Protein AF-A0A1B7IQH2-F1 (afdb_monomer_lite)

pLDDT: mean 87.9, std 11.32, range [41.66, 98.0]

Sequence (111 aa):
MMAKKYLDERGQFTEPAGGSGTVTSDQITDATTVGKSVLTAADAAAARTAIGAVAIGTTGATAMAGNKIPTATERGGVLQQTAVTDAAAAPTQQDFNGLLAKLRTAGILAT

Organism: NCBI:txid1354251

Foldseek 3Di:
DDQDFDQDPVRDGDHPPPPPDDDQLVNVVPDDPLRNQLVPQPDPVSNCVSVVHFAADFDPRGDHDQQDQDDPPTDYDWDDFDDDDDDPDDDDPVSVVVVVVRCCVRSNDPD

Structure (mmCIF, N/CA/C/O backbone):
data_AF-A0A1B7IQH2-F1
#
_entry.id   AF-A0A1B7IQH2-F1
#
loop_
_atom_site.group_PDB
_atom_site.id
_atom_site.type_symbol
_atom_site.label_atom_id
_atom_site.label_alt_id
_atom_site.label_comp_id
_atom_site.label_asym_id
_atom_site.label_entity_id
_atom_site.label_seq_id
_atom_site.pdbx_PDB_ins_code
_atom_site.Cartn_x
_atom_site.Cartn_y
_atom_site.Cartn_z
_atom_site.occupancy
_atom_site.B_iso_or_equiv
_atom_site.auth_seq_id
_atom_site.auth_comp_id
_atom_site.auth_asym_id
_atom_site.auth_atom_id
_atom_site.pdbx_PDB_model_num
ATOM 1 N N . MET A 1 1 ? 39.990 -23.488 -26.339 1.00 41.66 1 MET A N 1
ATOM 2 C CA . MET A 1 1 ? 39.720 -23.272 -27.777 1.00 41.66 1 MET A CA 1
ATOM 3 C C . MET A 1 1 ? 40.294 -21.913 -28.160 1.00 41.66 1 MET A C 1
ATOM 5 O O . MET A 1 1 ? 39.851 -20.921 -27.604 1.00 41.66 1 MET A O 1
ATOM 9 N N . MET A 1 2 ? 41.332 -21.874 -29.001 1.00 47.25 2 MET A N 1
ATOM 10 C CA . MET A 1 2 ? 41.981 -20.637 -29.470 1.00 47.25 2 MET A CA 1
ATOM 11 C C . MET A 1 2 ? 41.114 -19.981 -30.554 1.00 47.25 2 MET A C 1
ATOM 13 O O . MET A 1 2 ? 40.768 -20.645 -31.531 1.00 47.25 2 MET A O 1
ATOM 17 N N . ALA A 1 3 ? 40.769 -18.702 -30.399 1.00 55.84 3 ALA A N 1
ATOM 18 C CA . ALA A 1 3 ? 40.122 -17.925 -31.454 1.00 55.84 3 ALA A CA 1
ATOM 19 C C . ALA A 1 3 ? 41.064 -17.837 -32.671 1.00 55.84 3 ALA A C 1
ATOM 21 O O . ALA A 1 3 ? 42.213 -17.413 -32.541 1.00 55.84 3 ALA A O 1
ATOM 22 N N . LYS A 1 4 ? 40.610 -18.287 -33.850 1.00 61.84 4 LYS A N 1
ATOM 23 C CA . LYS A 1 4 ? 41.364 -18.138 -35.103 1.00 61.84 4 LYS A CA 1
ATOM 24 C C . LYS A 1 4 ? 41.357 -16.660 -35.498 1.00 61.84 4 LYS A C 1
ATOM 26 O O . LYS A 1 4 ? 40.334 -16.160 -35.953 1.00 61.84 4 LYS A O 1
ATOM 31 N N . LYS A 1 5 ? 42.495 -15.983 -35.335 1.00 66.62 5 LYS A N 1
ATOM 32 C CA . LYS A 1 5 ? 42.752 -14.678 -35.954 1.00 66.62 5 LYS A CA 1
ATOM 33 C C . LYS A 1 5 ? 42.900 -14.880 -37.465 1.00 66.62 5 LYS A C 1
ATOM 35 O O . LYS A 1 5 ? 43.695 -15.725 -37.879 1.00 66.62 5 LYS A O 1
ATOM 40 N N . TYR A 1 6 ? 42.156 -14.142 -38.282 1.00 74.69 6 TYR A N 1
ATOM 41 C CA . TYR A 1 6 ? 42.308 -14.180 -39.741 1.00 74.69 6 TYR A CA 1
ATOM 42 C C . TYR A 1 6 ? 43.355 -13.135 -40.153 1.00 74.69 6 TYR A C 1
ATOM 44 O O . TYR A 1 6 ? 43.335 -12.030 -39.620 1.00 74.69 6 TYR A O 1
ATOM 52 N N . LEU A 1 7 ? 44.288 -13.457 -41.055 1.00 76.62 7 LEU A N 1
ATOM 53 C CA . LEU A 1 7 ? 45.146 -12.432 -41.669 1.00 76.62 7 LEU A CA 1
ATOM 54 C C . LEU A 1 7 ? 44.321 -11.659 -42.709 1.00 76.62 7 LEU A C 1
ATOM 56 O O . LEU A 1 7 ? 43.663 -12.288 -43.536 1.00 76.62 7 LEU A O 1
ATOM 60 N N . ASP A 1 8 ? 44.362 -10.326 -42.675 1.00 78.38 8 ASP A N 1
ATOM 61 C CA . ASP A 1 8 ? 43.824 -9.482 -43.746 1.00 78.38 8 ASP A CA 1
ATOM 62 C C . ASP A 1 8 ? 44.768 -9.446 -44.963 1.00 78.38 8 ASP A C 1
ATOM 64 O O . ASP A 1 8 ? 45.883 -9.976 -44.948 1.00 78.38 8 ASP A O 1
ATOM 68 N N . GLU A 1 9 ? 44.328 -8.794 -46.037 1.00 80.00 9 GLU A N 1
ATOM 69 C CA . GLU A 1 9 ? 45.085 -8.631 -47.288 1.00 80.00 9 GLU A CA 1
ATOM 70 C C . GLU A 1 9 ? 46.390 -7.824 -47.144 1.00 80.00 9 GLU A C 1
ATOM 72 O O . GLU A 1 9 ? 47.207 -7.785 -48.063 1.00 80.00 9 GLU A O 1
ATOM 77 N N . ARG A 1 10 ? 46.622 -7.213 -45.977 1.00 82.81 10 ARG A N 1
ATOM 78 C CA . ARG A 1 10 ? 47.848 -6.486 -45.619 1.00 82.81 10 ARG A CA 1
ATOM 79 C C . ARG A 1 10 ? 48.704 -7.266 -44.616 1.00 82.81 10 ARG A C 1
ATOM 81 O O . ARG A 1 10 ? 49.669 -6.721 -44.082 1.00 82.81 10 ARG A O 1
ATOM 88 N N . GLY A 1 11 ? 48.372 -8.534 -44.359 1.00 77.69 11 GLY A N 1
ATOM 89 C CA . GLY A 1 11 ? 49.105 -9.414 -43.452 1.00 77.69 11 GLY A CA 1
ATOM 90 C C . GLY A 1 11 ? 48.907 -9.093 -41.969 1.00 77.69 11 GLY A C 1
ATOM 91 O O . GLY A 1 11 ? 49.688 -9.561 -41.140 1.00 77.69 11 GLY A O 1
ATOM 92 N N . GLN A 1 12 ? 47.889 -8.304 -41.611 1.00 77.69 12 GLN A N 1
ATOM 93 C CA . GLN A 1 12 ? 47.564 -7.997 -40.222 1.00 77.69 12 GLN A CA 1
ATOM 94 C C . GLN A 1 12 ? 46.537 -8.989 -39.672 1.00 77.69 12 GLN A C 1
ATOM 96 O O . GLN A 1 12 ? 45.536 -9.303 -40.311 1.00 77.69 12 GLN A O 1
ATOM 101 N N . PHE A 1 13 ? 46.765 -9.481 -38.454 1.00 75.75 13 PHE A N 1
ATOM 102 C CA . PHE A 1 13 ? 45.792 -10.316 -37.755 1.00 75.75 13 PHE A CA 1
ATOM 103 C C . PHE A 1 13 ? 44.561 -9.486 -37.375 1.00 75.75 13 PHE A C 1
ATOM 105 O O . PHE A 1 13 ? 44.630 -8.629 -36.496 1.00 75.75 13 PHE A O 1
ATOM 112 N N . THR A 1 14 ? 43.433 -9.777 -38.010 1.00 67.69 14 THR A N 1
ATOM 113 C CA . THR A 1 14 ? 42.129 -9.206 -37.687 1.00 67.69 14 THR A CA 1
ATOM 114 C C . THR A 1 14 ? 41.405 -10.162 -36.744 1.00 67.69 14 THR A C 1
ATOM 116 O O . THR A 1 14 ? 41.159 -11.328 -37.070 1.00 67.69 14 THR A O 1
ATOM 119 N N . GLU A 1 15 ? 41.091 -9.683 -35.542 1.00 69.25 15 GLU A N 1
ATOM 120 C CA . GLU A 1 15 ? 40.132 -10.363 -34.672 1.00 69.25 15 GLU A CA 1
ATOM 121 C C . GLU A 1 15 ? 38.745 -10.271 -35.327 1.00 69.25 15 GLU A C 1
ATOM 123 O O . GLU A 1 15 ? 38.432 -9.220 -35.899 1.00 69.25 15 GLU A O 1
ATOM 128 N N . PRO A 1 16 ? 37.887 -11.311 -35.258 1.00 63.97 16 PRO A N 1
ATOM 129 C CA . PRO A 1 16 ? 36.481 -11.131 -35.610 1.00 63.97 16 PRO A CA 1
ATOM 130 C C . PRO A 1 16 ? 35.988 -9.946 -34.792 1.00 63.97 16 PRO A C 1
ATOM 132 O O . PRO A 1 16 ? 36.205 -9.954 -33.584 1.00 63.97 16 PRO A O 1
ATOM 135 N N . ALA A 1 17 ? 35.438 -8.919 -35.450 1.00 62.72 17 ALA A N 1
ATOM 136 C CA . ALA A 1 17 ? 35.088 -7.649 -34.827 1.00 62.72 17 ALA A CA 1
ATOM 137 C C . ALA A 1 17 ? 34.365 -7.903 -33.496 1.00 62.72 17 ALA A C 1
ATOM 139 O O . ALA A 1 17 ? 33.173 -8.210 -33.472 1.00 62.72 17 ALA A O 1
ATOM 140 N N . GLY A 1 18 ? 3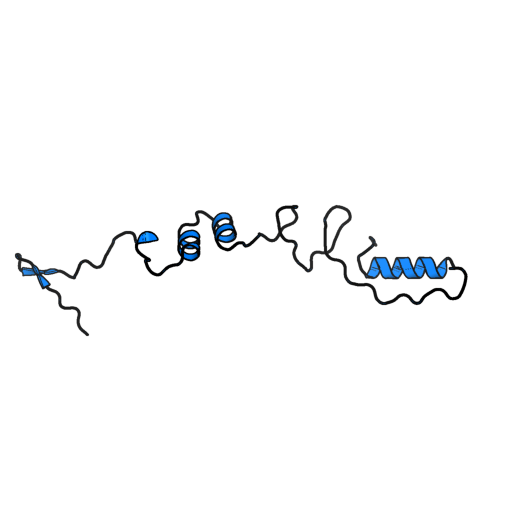5.109 -7.855 -32.389 1.00 61.44 18 GLY A N 1
ATOM 141 C CA . GLY A 1 18 ? 34.559 -8.005 -31.056 1.00 61.44 18 GLY A CA 1
ATOM 142 C C . GLY A 1 18 ? 33.728 -6.762 -30.872 1.00 61.44 18 GLY A C 1
ATOM 143 O O . GLY A 1 18 ? 34.302 -5.681 -30.779 1.00 61.44 18 GLY A O 1
ATOM 144 N N . GLY A 1 19 ? 32.409 -6.912 -30.995 1.00 62.84 19 GLY A N 1
ATOM 145 C CA . GLY A 1 19 ? 31.477 -5.814 -31.193 1.00 62.84 19 GLY A CA 1
ATOM 146 C C . GLY A 1 19 ? 31.635 -4.747 -30.122 1.00 62.84 19 GLY A C 1
ATOM 147 O O . GLY A 1 19 ? 30.972 -4.790 -29.095 1.00 62.84 19 GLY A O 1
ATOM 148 N N . SER A 1 20 ? 32.464 -3.745 -30.403 1.00 63.53 20 SER A N 1
ATOM 149 C CA . SER A 1 20 ? 32.526 -2.471 -29.693 1.00 63.53 20 SER A CA 1
ATOM 150 C C . SER A 1 20 ? 31.341 -1.594 -30.125 1.00 63.53 20 SER A C 1
ATOM 152 O O . SER A 1 20 ? 31.494 -0.411 -30.418 1.00 63.53 20 SER A O 1
ATOM 154 N N . GLY A 1 21 ? 30.168 -2.209 -30.271 1.00 78.81 21 GLY A N 1
ATOM 155 C CA . GLY A 1 21 ? 28.919 -1.573 -30.656 1.00 78.81 21 GLY A CA 1
ATOM 156 C C . GLY A 1 21 ? 28.018 -1.441 -29.437 1.00 78.81 21 GLY A C 1
ATOM 157 O O . GLY A 1 21 ? 28.094 -2.243 -28.508 1.00 78.81 21 GLY A O 1
ATOM 158 N N . THR A 1 22 ? 27.153 -0.429 -29.435 1.00 86.44 22 THR A N 1
ATOM 159 C CA . THR A 1 22 ? 26.089 -0.347 -28.428 1.00 86.44 22 THR A CA 1
ATOM 160 C C . THR A 1 22 ? 25.195 -1.574 -28.569 1.00 86.44 22 THR A C 1
ATOM 162 O O . THR A 1 22 ? 24.639 -1.803 -29.643 1.00 86.44 22 THR A O 1
ATOM 165 N N . VAL A 1 23 ? 25.062 -2.357 -27.498 1.00 87.69 23 VAL A N 1
ATOM 166 C CA . VAL A 1 23 ? 24.080 -3.440 -27.439 1.00 87.69 23 VAL A CA 1
ATOM 167 C C . VAL A 1 23 ? 22.725 -2.827 -27.101 1.00 87.69 23 VAL A C 1
ATOM 169 O O . VAL A 1 23 ? 22.549 -2.237 -26.037 1.00 87.69 23 VAL A O 1
ATOM 172 N N . THR A 1 24 ? 21.774 -2.941 -28.021 1.00 92.00 24 THR A N 1
ATOM 173 C CA . THR A 1 24 ? 20.388 -2.491 -27.839 1.00 92.00 24 THR A CA 1
ATOM 174 C C . THR A 1 24 ? 19.530 -3.616 -27.262 1.00 92.00 24 THR A C 1
ATOM 176 O O . THR A 1 24 ? 19.832 -4.798 -27.433 1.00 92.00 24 THR A O 1
ATOM 179 N N . SER A 1 25 ? 18.421 -3.271 -26.605 1.00 93.25 25 SER A N 1
ATOM 180 C CA . SER A 1 25 ? 17.456 -4.258 -26.097 1.00 93.25 25 SER A CA 1
ATOM 181 C C . SER A 1 25 ? 16.850 -5.132 -27.206 1.00 93.25 25 SER A C 1
ATOM 183 O O . SER A 1 25 ? 16.459 -6.270 -26.947 1.00 93.25 25 SER A O 1
ATOM 185 N N . ASP A 1 26 ? 16.818 -4.652 -28.452 1.00 92.06 26 ASP A N 1
ATOM 186 C CA . ASP A 1 26 ? 16.357 -5.417 -29.615 1.00 92.06 26 ASP A CA 1
ATOM 187 C C . ASP A 1 26 ? 17.264 -6.607 -29.936 1.00 92.06 26 ASP A C 1
ATOM 189 O O . ASP A 1 26 ? 16.769 -7.662 -30.335 1.00 92.06 26 ASP A O 1
ATOM 193 N N . GLN A 1 27 ? 18.571 -6.475 -29.685 1.00 94.56 27 GLN A N 1
ATOM 194 C CA . GLN A 1 27 ? 19.555 -7.539 -29.908 1.00 94.56 27 GLN A CA 1
ATOM 195 C C . GLN A 1 27 ? 19.471 -8.659 -28.862 1.00 94.56 27 GLN A C 1
ATOM 197 O O . GLN A 1 27 ? 19.978 -9.756 -29.096 1.00 94.56 27 GLN A O 1
ATOM 202 N N . ILE A 1 28 ? 18.786 -8.425 -27.741 1.00 93.44 28 ILE A N 1
ATOM 203 C CA . ILE A 1 28 ? 18.502 -9.446 -26.727 1.00 93.44 28 ILE A CA 1
ATOM 204 C C . ILE A 1 28 ? 17.216 -10.168 -27.134 1.00 93.44 28 ILE A C 1
ATOM 206 O O . ILE A 1 28 ? 16.118 -9.885 -26.656 1.00 93.44 28 ILE A O 1
ATOM 210 N N . THR A 1 29 ? 17.342 -11.029 -28.140 1.00 95.06 29 THR A N 1
ATOM 211 C CA . THR A 1 29 ? 16.197 -11.626 -28.849 1.00 95.06 29 THR A CA 1
ATOM 212 C C . THR A 1 29 ? 15.401 -12.635 -28.019 1.00 95.06 29 THR A C 1
ATOM 214 O O . THR A 1 29 ? 14.218 -12.824 -28.286 1.00 95.06 29 THR A O 1
ATOM 217 N N . ASP A 1 30 ? 16.009 -13.228 -26.994 1.00 96.06 30 ASP A N 1
ATOM 218 C CA . ASP A 1 30 ? 15.392 -14.171 -26.057 1.00 96.06 30 ASP A CA 1
ATOM 219 C C . ASP A 1 30 ? 14.762 -13.493 -24.825 1.00 96.06 30 ASP A C 1
ATOM 221 O O . ASP A 1 30 ? 14.061 -14.145 -24.047 1.00 96.06 30 ASP A O 1
ATOM 225 N N . ALA A 1 31 ? 14.955 -12.180 -24.647 1.00 96.00 31 ALA A N 1
ATOM 226 C CA . ALA A 1 31 ? 14.315 -11.436 -23.571 1.00 96.00 31 ALA A CA 1
ATOM 227 C C . ALA A 1 31 ? 12.813 -11.251 -23.822 1.00 96.00 31 ALA A C 1
ATOM 229 O O . ALA A 1 31 ? 12.363 -10.910 -24.919 1.00 96.00 31 ALA A O 1
ATOM 230 N N . THR A 1 32 ? 12.032 -11.393 -22.752 1.00 97.00 32 THR A N 1
ATOM 231 C CA . THR A 1 32 ? 10.597 -11.097 -22.764 1.00 97.00 32 THR A CA 1
ATOM 232 C C . THR A 1 32 ? 10.339 -9.607 -22.986 1.00 97.00 32 THR A C 1
ATOM 234 O O . THR A 1 32 ? 11.203 -8.764 -22.734 1.00 97.00 32 THR A O 1
ATOM 237 N N . THR A 1 33 ? 9.109 -9.258 -23.369 1.00 96.00 33 THR A N 1
ATOM 238 C CA . THR A 1 33 ? 8.674 -7.856 -23.453 1.00 96.00 33 THR A CA 1
ATOM 239 C C . THR A 1 33 ? 8.920 -7.110 -22.140 1.00 96.00 33 THR A C 1
ATOM 241 O O . THR A 1 33 ? 9.500 -6.031 -22.164 1.00 96.00 33 THR A O 1
ATOM 244 N N . VAL A 1 34 ? 8.574 -7.712 -20.994 1.00 96.81 34 VAL A N 1
ATOM 245 C CA . VAL A 1 34 ? 8.816 -7.121 -19.665 1.00 96.81 34 VAL A CA 1
ATOM 246 C C . VAL A 1 34 ? 10.311 -6.925 -19.409 1.00 96.81 34 VAL A C 1
ATOM 248 O O . VAL A 1 34 ? 10.717 -5.855 -18.965 1.00 96.81 34 VAL A O 1
ATOM 251 N N . GLY A 1 35 ? 11.146 -7.920 -19.730 1.00 97.00 35 GLY A N 1
ATOM 252 C CA . GLY A 1 35 ? 12.599 -7.821 -19.571 1.00 97.00 35 GLY A CA 1
ATOM 253 C C . GLY A 1 35 ? 13.202 -6.684 -20.398 1.00 97.00 35 GLY A C 1
ATOM 254 O O . GLY A 1 35 ? 13.999 -5.901 -19.882 1.00 97.00 35 GLY A O 1
ATOM 255 N N . LYS A 1 36 ? 12.759 -6.530 -21.652 1.00 97.00 36 LYS A N 1
ATOM 256 C CA . LYS A 1 36 ? 13.164 -5.409 -22.511 1.00 97.00 36 LYS A CA 1
ATOM 257 C C . LYS A 1 36 ? 12.695 -4.066 -21.948 1.00 97.00 36 LYS A C 1
ATOM 259 O O . LYS A 1 36 ? 13.497 -3.141 -21.891 1.00 97.00 36 LYS A O 1
ATOM 264 N N . SER A 1 37 ? 11.451 -3.974 -21.470 1.00 97.00 37 SE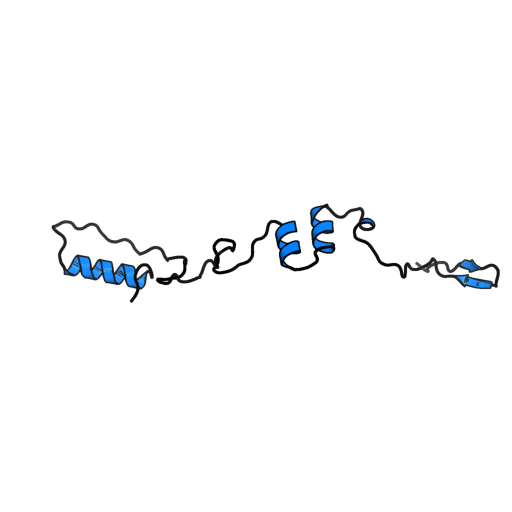R A N 1
ATOM 265 C CA . SER A 1 37 ? 10.916 -2.755 -20.848 1.00 97.00 37 SER A CA 1
ATOM 266 C C . SER A 1 37 ? 11.687 -2.330 -19.597 1.00 97.00 37 SER A C 1
ATOM 268 O O . SER A 1 37 ? 11.887 -1.137 -19.392 1.00 97.00 37 SER A O 1
ATOM 270 N N . VAL A 1 38 ? 12.141 -3.282 -18.774 1.00 97.00 38 VAL A N 1
ATOM 271 C CA . VAL A 1 38 ? 12.980 -2.990 -17.600 1.00 97.00 38 VAL A CA 1
ATOM 272 C C . VAL A 1 38 ? 14.371 -2.516 -18.022 1.00 97.00 38 VAL A C 1
ATOM 274 O O . VAL A 1 38 ? 14.875 -1.552 -17.453 1.00 97.00 38 VAL A O 1
ATOM 277 N N . LEU A 1 39 ? 14.978 -3.145 -19.033 1.00 95.56 39 LEU A N 1
ATOM 278 C CA . LEU A 1 39 ? 16.305 -2.764 -19.524 1.00 95.56 39 LEU A CA 1
ATOM 279 C C . LEU A 1 39 ? 16.336 -1.345 -20.111 1.00 95.56 39 LEU A C 1
ATOM 281 O O . LEU A 1 39 ? 17.335 -0.646 -19.971 1.00 95.56 39 LEU A O 1
ATOM 285 N N . THR A 1 40 ? 15.251 -0.918 -20.759 1.00 95.88 40 THR A N 1
ATOM 286 C CA . THR A 1 40 ? 15.135 0.419 -21.363 1.00 95.88 40 THR A CA 1
ATOM 287 C C . THR A 1 40 ? 14.456 1.445 -20.457 1.00 95.88 40 THR A C 1
ATOM 289 O O . THR A 1 40 ? 14.131 2.540 -20.916 1.00 95.88 40 THR A O 1
ATOM 292 N N . ALA A 1 41 ? 14.165 1.110 -19.199 1.00 98.00 41 ALA A N 1
ATOM 293 C CA . ALA A 1 41 ? 13.495 2.029 -18.290 1.00 98.00 41 ALA A CA 1
ATOM 294 C C . ALA A 1 41 ? 14.376 3.259 -18.013 1.00 98.00 41 ALA A C 1
ATOM 296 O O . ALA A 1 41 ? 15.536 3.131 -17.631 1.00 98.00 41 ALA A O 1
ATOM 297 N N . ALA A 1 42 ? 13.811 4.459 -18.171 1.00 97.81 42 ALA A N 1
ATOM 298 C CA . ALA A 1 42 ? 14.532 5.711 -17.926 1.00 97.81 42 ALA A CA 1
ATOM 299 C C . ALA A 1 42 ? 14.836 5.946 -16.435 1.00 97.81 42 ALA A C 1
ATOM 301 O O . ALA A 1 42 ? 15.793 6.636 -16.092 1.00 97.81 42 ALA A O 1
ATOM 302 N N . ASP A 1 43 ? 14.014 5.380 -15.549 1.00 96.75 43 ASP A N 1
ATOM 303 C CA . ASP A 1 43 ? 14.130 5.532 -14.106 1.00 96.75 43 ASP A CA 1
ATOM 304 C C . ASP A 1 43 ? 13.477 4.361 -13.347 1.00 96.75 43 ASP A C 1
ATOM 306 O O . ASP A 1 43 ? 12.880 3.437 -13.912 1.00 96.75 43 ASP A O 1
ATOM 310 N N . ALA A 1 44 ? 13.570 4.419 -12.018 1.00 94.88 44 ALA A N 1
ATOM 311 C CA . ALA A 1 44 ? 13.005 3.408 -11.135 1.00 94.88 44 ALA A CA 1
ATOM 312 C C . ALA A 1 44 ? 11.464 3.340 -11.175 1.00 94.88 44 ALA A C 1
ATOM 314 O O . ALA A 1 44 ? 10.900 2.286 -10.883 1.00 94.88 44 ALA A O 1
ATOM 315 N N . ALA A 1 45 ? 10.760 4.434 -11.484 1.00 93.19 45 ALA A N 1
ATOM 316 C CA . ALA A 1 45 ? 9.300 4.437 -11.577 1.00 93.19 45 ALA A CA 1
ATOM 317 C C . ALA A 1 45 ? 8.818 3.733 -12.854 1.00 93.19 45 ALA A C 1
ATOM 319 O O . ALA A 1 45 ? 7.892 2.918 -12.788 1.00 93.19 45 ALA A O 1
ATOM 320 N N . ALA A 1 46 ? 9.492 3.970 -13.980 1.00 95.75 46 ALA A N 1
ATOM 321 C CA . ALA A 1 46 ? 9.275 3.248 -15.227 1.00 95.75 46 ALA A CA 1
ATOM 322 C C . ALA A 1 46 ? 9.562 1.747 -15.057 1.00 95.75 46 ALA A C 1
ATOM 324 O O . ALA A 1 46 ? 8.739 0.916 -15.440 1.00 95.75 46 ALA A O 1
ATOM 325 N N . ALA A 1 47 ? 10.665 1.392 -14.387 1.00 97.56 47 ALA A N 1
ATOM 326 C CA . ALA A 1 47 ? 11.001 -0.005 -14.110 1.00 97.56 47 ALA A CA 1
ATOM 327 C C . ALA A 1 47 ? 9.944 -0.703 -13.234 1.00 97.56 47 ALA A C 1
ATOM 329 O O . ALA A 1 47 ? 9.529 -1.818 -13.543 1.00 97.56 47 ALA A O 1
ATOM 330 N N . ARG A 1 48 ? 9.450 -0.043 -12.173 1.00 96.12 48 ARG A N 1
ATOM 331 C CA . ARG A 1 48 ? 8.359 -0.582 -11.337 1.00 96.12 48 ARG A CA 1
ATOM 332 C C . ARG A 1 48 ? 7.077 -0.789 -12.137 1.00 96.12 48 ARG A C 1
ATOM 334 O O . ARG A 1 48 ? 6.463 -1.844 -12.019 1.00 96.12 48 ARG A O 1
ATOM 341 N N . THR A 1 49 ? 6.715 0.176 -12.981 1.00 94.69 49 THR A N 1
ATOM 342 C CA . THR A 1 49 ? 5.535 0.078 -13.852 1.00 94.69 49 THR A CA 1
ATOM 343 C C . THR A 1 49 ? 5.644 -1.121 -14.794 1.00 94.69 49 THR A C 1
ATOM 345 O O . THR A 1 49 ? 4.683 -1.874 -14.928 1.00 94.69 49 THR A O 1
ATOM 348 N N . ALA A 1 50 ? 6.825 -1.356 -15.378 1.00 97.06 50 ALA A N 1
ATOM 349 C CA . ALA A 1 50 ? 7.064 -2.480 -16.282 1.00 97.06 50 ALA A CA 1
ATOM 350 C C . ALA A 1 50 ? 6.814 -3.854 -15.631 1.00 97.06 50 ALA A C 1
ATOM 352 O O . ALA A 1 50 ? 6.358 -4.772 -16.309 1.00 97.06 50 ALA A O 1
ATOM 353 N N . ILE A 1 51 ? 7.070 -3.994 -14.325 1.00 96.38 51 ILE A N 1
ATOM 354 C CA . ILE A 1 51 ? 6.840 -5.240 -13.569 1.00 96.38 51 ILE A CA 1
ATOM 355 C C . ILE A 1 51 ? 5.534 -5.237 -12.756 1.00 96.38 51 ILE A C 1
ATOM 357 O O . ILE A 1 51 ? 5.303 -6.155 -11.973 1.00 96.38 51 ILE A O 1
ATOM 361 N N . GLY A 1 52 ? 4.694 -4.205 -12.890 1.00 93.62 52 GLY A N 1
ATOM 362 C CA . GLY A 1 52 ? 3.454 -4.066 -12.116 1.00 93.62 52 GLY A CA 1
ATOM 363 C C . GLY A 1 52 ? 3.658 -3.785 -10.619 1.00 93.62 52 GLY A C 1
ATOM 364 O O . GLY A 1 52 ? 2.756 -4.022 -9.819 1.00 93.62 52 GLY A O 1
ATOM 365 N N . ALA A 1 53 ? 4.831 -3.293 -10.220 1.00 94.00 53 ALA A N 1
ATOM 366 C CA . ALA A 1 53 ? 5.127 -2.921 -8.842 1.00 94.00 53 ALA A CA 1
ATOM 367 C C . ALA A 1 53 ? 4.685 -1.482 -8.531 1.00 94.00 53 ALA A C 1
ATOM 369 O O . ALA A 1 53 ? 4.720 -0.591 -9.379 1.00 94.00 53 ALA A O 1
ATOM 370 N N . VAL A 1 54 ? 4.349 -1.230 -7.266 1.00 91.00 54 VAL A N 1
ATOM 371 C CA . VAL A 1 54 ? 4.019 0.103 -6.741 1.00 91.00 54 VAL A CA 1
ATOM 372 C C . VAL A 1 54 ? 5.081 0.516 -5.720 1.00 91.00 54 VAL A C 1
ATOM 374 O O . VAL A 1 54 ? 5.691 -0.329 -5.067 1.00 91.00 54 VAL A O 1
ATOM 377 N N . ALA A 1 55 ? 5.342 1.817 -5.589 1.00 91.44 55 ALA A N 1
ATOM 378 C CA . ALA A 1 55 ? 6.238 2.325 -4.551 1.00 91.44 55 ALA A CA 1
ATOM 379 C C . ALA A 1 55 ? 5.595 2.232 -3.156 1.00 91.44 55 ALA A C 1
ATOM 381 O O . ALA A 1 55 ? 4.376 2.350 -3.025 1.00 91.44 55 ALA A O 1
ATOM 382 N N . ILE A 1 56 ? 6.421 2.081 -2.119 1.00 91.69 56 ILE A N 1
ATOM 383 C CA . ILE A 1 56 ? 5.987 2.229 -0.726 1.00 91.69 56 ILE A CA 1
ATOM 384 C C . ILE A 1 56 ? 6.009 3.719 -0.363 1.00 91.69 56 ILE A C 1
ATOM 386 O O . ILE A 1 56 ? 7.016 4.387 -0.595 1.00 91.69 56 ILE A O 1
ATOM 390 N N . GLY A 1 57 ? 4.916 4.245 0.192 1.00 86.44 57 GLY A N 1
ATOM 391 C CA . GLY A 1 57 ? 4.776 5.667 0.508 1.00 86.44 57 GLY A CA 1
ATOM 392 C C . GLY A 1 57 ? 3.533 6.001 1.336 1.00 86.44 57 GLY A C 1
ATOM 393 O O . GLY A 1 57 ? 2.878 5.123 1.899 1.00 86.44 57 GLY A O 1
ATOM 394 N N . THR A 1 58 ? 3.234 7.297 1.445 1.00 77.19 58 THR A N 1
ATOM 395 C CA . THR A 1 58 ? 2.135 7.835 2.269 1.00 77.19 58 THR A CA 1
ATOM 396 C C . THR A 1 58 ? 0.986 8.436 1.456 1.00 77.19 58 THR A C 1
ATOM 398 O O . THR A 1 58 ? -0.005 8.876 2.036 1.00 77.19 58 THR A O 1
ATOM 401 N N . THR A 1 59 ? 1.075 8.445 0.123 1.00 81.56 59 THR A N 1
ATOM 402 C CA . THR A 1 59 ? 0.021 8.990 -0.746 1.00 81.56 59 THR A CA 1
ATOM 403 C C . THR A 1 59 ? -0.956 7.898 -1.182 1.00 81.56 59 THR A C 1
ATOM 405 O O . THR A 1 59 ? -0.648 6.706 -1.132 1.00 81.56 59 THR A O 1
ATOM 408 N N . GLY A 1 60 ? -2.138 8.295 -1.665 1.00 79.31 60 GLY A N 1
ATOM 409 C CA . GLY A 1 60 ? -3.161 7.356 -2.146 1.00 79.31 60 GLY A CA 1
ATOM 410 C C . GLY A 1 60 ? -2.755 6.515 -3.367 1.00 79.31 60 GLY A C 1
ATOM 411 O O . GLY A 1 60 ? -3.434 5.541 -3.668 1.00 79.31 60 GLY A O 1
ATOM 412 N N . ALA A 1 61 ? -1.659 6.866 -4.049 1.00 83.00 61 ALA A N 1
ATOM 413 C CA . ALA A 1 61 ? -1.132 6.140 -5.209 1.00 83.00 61 ALA A CA 1
ATOM 414 C C . ALA A 1 61 ? 0.012 5.170 -4.854 1.00 83.00 61 ALA A C 1
ATOM 416 O O . ALA A 1 61 ? 0.539 4.488 -5.731 1.00 83.00 61 ALA A O 1
ATOM 417 N N . THR A 1 62 ? 0.421 5.119 -3.584 1.00 89.00 62 THR A N 1
ATOM 418 C CA . THR A 1 62 ? 1.505 4.255 -3.103 1.00 89.00 62 THR A CA 1
ATOM 419 C C . THR A 1 62 ? 0.979 3.166 -2.181 1.00 89.00 62 THR A C 1
ATOM 421 O O . THR A 1 62 ? 0.019 3.373 -1.441 1.00 89.00 62 THR A O 1
ATOM 424 N N . ALA A 1 63 ? 1.633 2.006 -2.198 1.00 90.31 63 ALA A N 1
ATOM 425 C CA . ALA A 1 63 ? 1.403 0.988 -1.187 1.00 90.31 63 ALA A CA 1
ATOM 426 C C . ALA A 1 63 ? 1.916 1.486 0.174 1.00 90.31 63 ALA A C 1
ATOM 428 O O . ALA A 1 63 ? 2.863 2.267 0.256 1.00 90.31 63 ALA A O 1
ATOM 429 N N . MET A 1 64 ? 1.295 1.030 1.255 1.00 89.69 64 MET A N 1
ATOM 430 C CA . MET A 1 64 ? 1.699 1.393 2.609 1.00 89.69 64 MET A CA 1
ATOM 431 C C . MET A 1 64 ? 2.634 0.336 3.188 1.00 89.69 64 MET A C 1
ATOM 433 O O . MET A 1 64 ? 2.425 -0.858 2.972 1.00 89.69 64 MET A O 1
ATOM 437 N N . ALA A 1 65 ? 3.641 0.758 3.957 1.00 90.12 65 ALA A N 1
ATOM 438 C CA . ALA A 1 65 ? 4.438 -0.185 4.733 1.00 90.12 65 ALA A CA 1
ATOM 439 C C . ALA A 1 65 ? 3.527 -0.918 5.731 1.00 90.12 65 ALA A C 1
ATOM 441 O O . ALA A 1 65 ? 2.779 -0.277 6.470 1.00 90.12 65 ALA A O 1
ATOM 442 N N . GLY A 1 66 ? 3.593 -2.253 5.766 1.00 88.12 66 GLY A N 1
ATOM 443 C CA . GLY A 1 66 ? 2.688 -3.070 6.587 1.00 88.12 66 GLY A CA 1
ATOM 444 C C . GLY A 1 66 ? 2.782 -2.798 8.094 1.00 88.12 66 GLY A C 1
ATOM 445 O O . GLY A 1 66 ? 1.837 -3.061 8.824 1.00 88.12 66 GLY A O 1
ATOM 446 N N . ASN A 1 67 ? 3.897 -2.229 8.552 1.00 89.00 67 ASN A N 1
ATOM 447 C CA . ASN A 1 67 ? 4.145 -1.834 9.937 1.00 89.00 67 ASN A CA 1
ATOM 448 C C . ASN A 1 67 ? 3.990 -0.320 10.189 1.00 89.00 67 ASN A C 1
ATOM 450 O O . ASN A 1 67 ? 4.400 0.159 11.246 1.00 89.00 67 ASN A O 1
ATOM 454 N N . LYS A 1 68 ? 3.449 0.460 9.239 1.00 91.50 68 LYS A N 1
ATOM 455 C CA . LYS A 1 68 ? 3.204 1.893 9.458 1.00 91.50 68 LYS A CA 1
ATOM 456 C C . LYS A 1 68 ? 2.106 2.073 10.506 1.00 91.50 68 LYS A C 1
ATOM 458 O O . LYS A 1 68 ? 0.960 1.689 10.276 1.00 91.50 68 LYS A O 1
ATOM 463 N N . ILE A 1 69 ? 2.461 2.720 11.613 1.00 89.62 69 ILE A N 1
ATOM 464 C CA . ILE A 1 69 ? 1.531 3.094 12.682 1.00 89.62 69 ILE A CA 1
ATOM 465 C C . ILE A 1 69 ? 0.619 4.228 12.174 1.00 89.62 69 ILE A C 1
ATOM 467 O O . ILE A 1 69 ? 1.137 5.209 11.628 1.00 89.62 69 ILE A O 1
ATOM 471 N N . PRO A 1 70 ? -0.714 4.110 12.308 1.00 90.44 70 PRO A N 1
ATOM 472 C CA . PRO A 1 70 ? -1.644 5.159 11.912 1.00 90.44 70 PRO A CA 1
ATOM 473 C C . PRO A 1 70 ? -1.511 6.380 12.820 1.00 90.44 70 PRO A C 1
ATOM 475 O O . PRO A 1 70 ? -1.205 6.269 14.006 1.00 90.44 70 PRO A O 1
ATOM 478 N N . THR A 1 71 ? -1.795 7.552 12.265 1.00 90.44 71 THR A N 1
ATOM 479 C CA . THR A 1 71 ? -1.905 8.804 13.018 1.00 90.44 71 THR A CA 1
ATOM 480 C C . THR A 1 71 ? -3.260 9.449 12.731 1.00 90.44 71 THR A C 1
ATOM 482 O O . THR A 1 71 ? -4.018 8.985 11.881 1.00 90.44 71 THR A O 1
ATOM 485 N N . 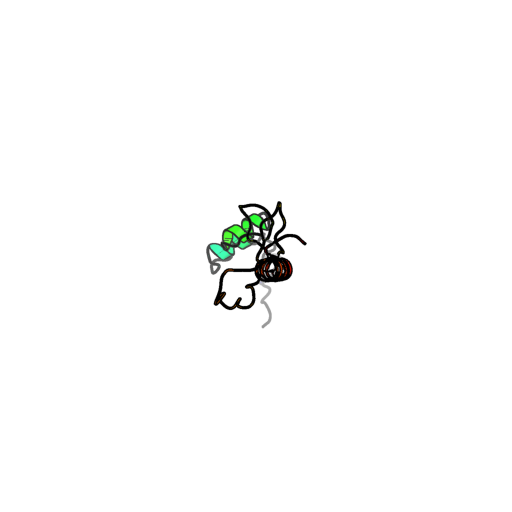ALA A 1 72 ? -3.581 10.549 13.415 1.00 90.19 72 ALA A N 1
ATOM 486 C CA . ALA A 1 72 ? -4.818 11.288 13.150 1.00 90.19 72 ALA A CA 1
ATOM 487 C C . ALA A 1 72 ? -4.884 11.887 11.728 1.00 90.19 72 ALA A C 1
ATOM 489 O O . ALA A 1 72 ? -5.963 12.258 11.272 1.00 90.19 72 ALA A O 1
ATOM 490 N N . THR A 1 73 ? -3.749 11.997 11.033 1.00 89.25 73 THR A N 1
ATOM 491 C CA . THR A 1 73 ? -3.644 12.628 9.708 1.00 89.25 73 THR A CA 1
ATOM 492 C C . THR A 1 73 ? -3.141 11.685 8.620 1.00 89.25 73 THR A C 1
ATOM 494 O O . THR A 1 73 ? -3.267 11.999 7.438 1.00 89.25 73 THR A O 1
ATOM 497 N N . GLU A 1 74 ? -2.602 10.521 8.984 1.00 87.56 74 GLU A N 1
ATOM 498 C CA . GLU A 1 74 ? -2.061 9.546 8.044 1.00 87.56 74 GLU A CA 1
ATOM 499 C C . GLU A 1 74 ? -2.637 8.155 8.292 1.00 87.56 74 GLU A C 1
ATOM 501 O O . GLU A 1 74 ? -2.703 7.659 9.418 1.00 87.56 74 GLU A O 1
ATOM 506 N N . ARG A 1 75 ? -2.984 7.475 7.198 1.00 88.00 75 ARG A N 1
ATOM 507 C CA . ARG A 1 75 ? -3.396 6.072 7.244 1.00 88.00 75 ARG A CA 1
ATOM 508 C C . ARG A 1 75 ? -2.241 5.184 7.732 1.00 88.00 75 ARG A C 1
ATOM 510 O O . ARG A 1 75 ? -1.070 5.487 7.502 1.00 88.00 75 ARG A O 1
ATOM 517 N N . GLY A 1 76 ? -2.594 4.068 8.359 1.00 90.25 76 GLY A N 1
ATOM 518 C CA . GLY A 1 76 ? -1.681 3.053 8.887 1.00 90.25 76 GLY A CA 1
ATOM 519 C C . GLY A 1 76 ? -2.425 1.753 9.183 1.00 90.25 76 GLY A C 1
ATOM 520 O O . GLY A 1 76 ? -3.654 1.707 9.094 1.00 90.25 76 GLY A O 1
ATOM 521 N N . GLY A 1 77 ? -1.682 0.702 9.516 1.00 89.00 77 GLY A N 1
ATOM 522 C CA . GLY A 1 77 ? -2.242 -0.567 9.979 1.00 89.00 77 GLY A CA 1
ATOM 523 C C . GLY A 1 77 ? -2.403 -0.580 11.498 1.00 89.00 77 GLY A C 1
ATOM 524 O O . GLY A 1 77 ? -1.521 -0.117 12.215 1.00 89.00 77 GLY A O 1
ATOM 525 N N . VAL A 1 78 ? -3.508 -1.133 11.997 1.00 91.69 78 VAL A N 1
ATOM 526 C CA . VAL A 1 78 ? -3.700 -1.389 13.435 1.00 91.69 78 VAL A CA 1
ATOM 527 C C . VAL A 1 78 ? -3.464 -2.858 13.745 1.00 91.69 78 VAL A C 1
ATOM 529 O O . VAL A 1 78 ? -3.707 -3.730 12.907 1.00 91.69 78 VAL A O 1
ATOM 532 N N . LEU A 1 79 ? -3.020 -3.136 14.967 1.00 88.25 79 LEU A N 1
ATOM 533 C CA . LEU A 1 79 ? -3.016 -4.498 15.480 1.00 88.25 79 LEU A CA 1
ATOM 534 C C . LEU A 1 79 ? -4.438 -4.896 15.878 1.00 88.25 79 LEU A C 1
ATOM 536 O O . LEU A 1 79 ? -5.237 -4.069 16.322 1.00 88.25 79 LEU A O 1
ATOM 540 N N . GLN A 1 80 ? -4.749 -6.183 15.749 1.00 92.25 80 GLN A N 1
ATOM 541 C CA . GLN A 1 80 ? -5.990 -6.708 16.298 1.00 92.25 80 GLN A CA 1
ATOM 542 C C . GLN A 1 80 ? -5.931 -6.663 17.828 1.00 92.25 80 GLN A C 1
ATOM 544 O O . GLN A 1 80 ? -4.964 -7.109 18.446 1.00 92.25 80 GLN A O 1
ATOM 549 N N . GLN A 1 81 ? -6.988 -6.142 18.443 1.00 93.19 81 GLN A N 1
ATOM 550 C CA . GLN A 1 81 ? -7.122 -6.117 19.892 1.00 93.19 81 GLN A CA 1
ATOM 551 C C . GLN A 1 81 ? -7.440 -7.522 20.438 1.00 93.19 81 GLN A C 1
ATOM 553 O O . GLN A 1 81 ? -8.235 -8.257 19.853 1.00 93.19 81 GLN A O 1
ATOM 558 N N . THR A 1 82 ? -6.875 -7.877 21.596 1.00 89.00 82 THR A N 1
ATOM 559 C CA . THR A 1 82 ? -7.281 -9.067 22.368 1.00 89.00 82 THR A CA 1
ATOM 560 C C . THR A 1 82 ? -8.783 -9.049 22.642 1.00 89.00 82 THR A C 1
ATOM 562 O O . THR A 1 82 ? -9.324 -7.981 22.905 1.00 89.00 82 THR A O 1
ATOM 565 N N . ALA A 1 83 ? -9.449 -10.206 22.661 1.00 93.62 83 ALA A N 1
ATOM 566 C CA . ALA A 1 83 ? -10.886 -10.295 22.928 1.00 93.62 83 ALA A CA 1
ATOM 567 C C . ALA A 1 83 ? -11.329 -9.494 24.176 1.00 93.62 83 ALA A C 1
ATOM 569 O O . ALA A 1 83 ? -10.666 -9.485 25.222 1.00 93.62 83 ALA A O 1
ATOM 570 N N . VAL A 1 84 ? -12.468 -8.807 24.057 1.00 92.06 84 VAL A N 1
ATOM 571 C CA . VAL A 1 84 ? -13.203 -8.227 25.187 1.00 92.06 84 VAL A CA 1
ATOM 572 C C . VAL A 1 84 ? -14.375 -9.149 25.460 1.00 92.06 84 VAL A C 1
ATOM 574 O O . VAL A 1 84 ? -15.154 -9.414 24.554 1.00 92.06 84 VAL A O 1
ATOM 577 N N . THR A 1 85 ? -14.468 -9.660 26.682 1.00 92.31 85 THR A N 1
ATOM 578 C CA . THR A 1 85 ? -15.623 -10.451 27.108 1.00 92.31 85 THR A CA 1
ATOM 579 C C . THR A 1 85 ? -16.875 -9.583 27.110 1.00 92.31 85 THR A C 1
ATOM 581 O O . THR A 1 85 ? -16.815 -8.420 27.513 1.00 92.31 85 THR A O 1
ATOM 584 N N . ASP A 1 86 ? -18.000 -10.163 26.707 1.00 93.19 86 ASP A N 1
ATOM 585 C CA . ASP A 1 86 ? -19.292 -9.489 26.746 1.00 93.19 86 ASP A CA 1
ATOM 586 C C . ASP A 1 86 ? -19.679 -9.092 28.174 1.00 93.19 86 ASP A C 1
ATOM 588 O O . ASP A 1 86 ? -19.416 -9.808 29.148 1.00 93.19 86 ASP A O 1
ATOM 592 N N . ALA A 1 87 ? -20.339 -7.941 28.299 1.00 93.38 87 ALA A N 1
ATOM 593 C CA . ALA A 1 87 ? -20.887 -7.505 29.571 1.00 93.38 87 ALA A CA 1
ATOM 594 C C . ALA A 1 87 ? -22.113 -8.362 29.926 1.00 93.38 87 ALA A C 1
ATOM 596 O O . ALA A 1 87 ? -23.087 -8.415 29.178 1.00 93.38 87 ALA A O 1
ATOM 597 N N . ALA A 1 88 ? -22.082 -9.010 31.091 1.00 93.12 88 ALA A N 1
ATOM 598 C CA . ALA A 1 88 ? -23.206 -9.802 31.601 1.00 93.12 88 ALA A CA 1
ATOM 599 C C . ALA A 1 88 ? -24.296 -8.949 32.287 1.00 93.12 88 ALA A C 1
ATOM 601 O O . ALA A 1 88 ? -25.349 -9.462 32.660 1.00 93.12 88 ALA A O 1
ATOM 602 N N . ALA A 1 89 ? -24.038 -7.655 32.477 1.00 95.19 89 ALA A N 1
ATOM 603 C CA . ALA A 1 89 ? -24.929 -6.680 33.097 1.00 95.19 89 ALA A CA 1
ATOM 604 C C . ALA A 1 89 ? -24.804 -5.325 32.379 1.00 95.19 89 ALA A C 1
ATOM 606 O O . ALA A 1 89 ? -24.039 -5.190 31.421 1.00 95.19 89 ALA A O 1
ATOM 607 N N . ALA A 1 90 ? -25.544 -4.313 32.843 1.00 96.69 90 ALA A N 1
ATOM 608 C CA . ALA A 1 90 ? -25.410 -2.953 32.329 1.00 96.69 90 ALA A CA 1
ATOM 609 C C . ALA A 1 90 ? -23.944 -2.472 32.447 1.00 96.69 90 ALA A C 1
ATOM 611 O O . ALA A 1 90 ? -23.390 -2.537 33.549 1.00 96.69 90 ALA A O 1
ATOM 612 N N . PRO A 1 91 ? -23.316 -1.993 31.353 1.00 96.19 91 PRO A N 1
ATOM 613 C CA . PRO A 1 91 ? -21.925 -1.555 31.381 1.00 96.19 91 PRO A CA 1
ATOM 614 C C . PRO A 1 91 ? -21.690 -0.426 32.382 1.00 96.19 91 PRO A C 1
ATOM 616 O O . PRO A 1 91 ? -22.438 0.554 32.431 1.00 96.19 91 PRO A O 1
ATOM 619 N N . THR A 1 92 ? -20.616 -0.545 33.154 1.00 96.44 92 THR A N 1
ATOM 620 C CA . THR A 1 92 ? -20.180 0.481 34.101 1.00 96.44 92 THR A CA 1
ATOM 621 C C . THR A 1 92 ? -19.180 1.442 33.458 1.00 96.44 92 THR A C 1
ATOM 623 O O . THR A 1 92 ? -18.594 1.177 32.405 1.00 96.44 92 THR A O 1
ATOM 626 N N . GLN A 1 93 ? -18.908 2.566 34.129 1.00 97.19 93 GLN A N 1
ATOM 627 C CA . GLN A 1 93 ? -17.824 3.466 33.724 1.00 97.19 93 GLN A CA 1
ATOM 628 C C . GLN A 1 93 ? -16.459 2.754 33.709 1.00 97.19 93 GLN A C 1
ATOM 630 O O . GLN A 1 93 ? -15.606 3.068 32.877 1.00 97.19 93 GLN A O 1
ATOM 635 N N . GLN A 1 94 ? -16.249 1.786 34.606 1.00 95.62 94 GLN A N 1
ATOM 636 C CA . GLN A 1 94 ? -15.011 1.016 34.657 1.00 95.62 94 G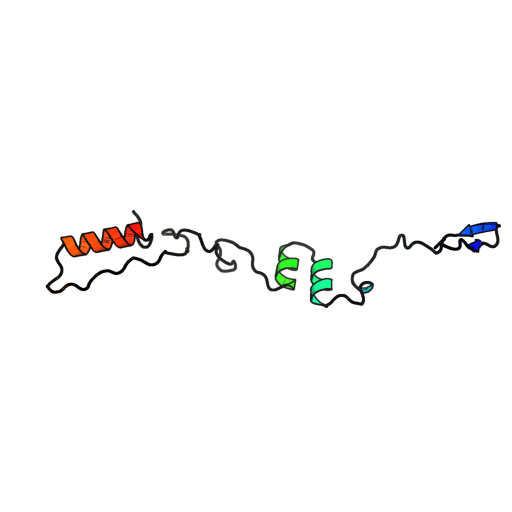LN A CA 1
ATOM 637 C C . GLN A 1 94 ? -14.851 0.125 33.422 1.00 95.62 94 GLN A C 1
ATOM 639 O O . GLN A 1 94 ? -13.763 0.094 32.846 1.00 95.62 94 GLN A O 1
ATOM 644 N N . ASP A 1 95 ? -15.926 -0.524 32.969 1.00 95.12 95 ASP A N 1
ATOM 645 C CA . ASP A 1 95 ? -15.913 -1.336 31.745 1.00 95.12 95 ASP A CA 1
ATOM 646 C C . ASP A 1 95 ? -15.569 -0.479 30.522 1.00 95.12 95 ASP A C 1
ATOM 648 O O . ASP A 1 95 ? -14.713 -0.844 29.711 1.00 95.12 95 ASP A O 1
ATOM 652 N N . PHE A 1 96 ? -16.171 0.711 30.434 1.00 95.50 96 PHE A N 1
ATOM 653 C CA . PHE A 1 96 ? -15.893 1.662 29.362 1.00 95.50 96 PHE A CA 1
ATOM 654 C C . PHE A 1 96 ? -14.433 2.137 29.367 1.00 95.50 96 PHE A C 1
ATOM 656 O O . PHE A 1 96 ? -13.754 2.074 28.341 1.00 95.50 96 PHE A O 1
ATOM 663 N N . ASN A 1 97 ? -13.907 2.555 30.521 1.00 96.00 97 ASN A N 1
ATOM 664 C CA . ASN A 1 97 ? -12.510 2.977 30.636 1.00 96.00 97 ASN A CA 1
ATOM 665 C C . ASN A 1 97 ? -11.534 1.826 30.337 1.00 96.00 97 ASN A C 1
ATOM 667 O O . ASN A 1 97 ? -10.486 2.053 29.728 1.00 96.00 97 ASN A O 1
ATOM 671 N N . GLY A 1 98 ? -11.893 0.591 30.702 1.00 94.25 98 GLY A N 1
ATOM 672 C CA . GLY A 1 98 ? -11.142 -0.613 30.354 1.00 94.25 98 GLY A CA 1
ATOM 673 C C . GLY A 1 98 ? -11.085 -0.857 28.844 1.00 94.25 98 GLY A C 1
ATOM 674 O O . GLY A 1 98 ? -10.011 -1.140 28.310 1.00 94.25 98 GLY A O 1
A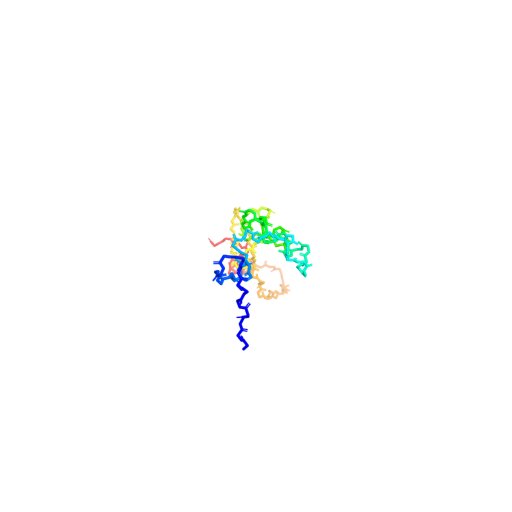TOM 675 N N . LEU A 1 99 ? -12.206 -0.688 28.134 1.00 94.62 99 LEU A N 1
ATOM 676 C CA . LEU A 1 99 ? -12.235 -0.741 26.670 1.00 94.62 99 LEU A CA 1
ATOM 677 C C . LEU A 1 99 ? -11.355 0.355 26.056 1.00 94.62 99 LEU A C 1
ATOM 679 O O . LEU A 1 99 ? -10.518 0.056 25.205 1.00 94.62 99 LEU A O 1
ATOM 683 N N . LEU A 1 100 ? -11.491 1.606 26.511 1.00 95.19 100 LEU A N 1
ATOM 684 C CA . LEU A 1 100 ? -10.677 2.716 26.008 1.00 95.19 100 LEU A CA 1
ATOM 685 C C . LEU A 1 100 ? -9.178 2.461 26.192 1.00 95.19 100 LEU A C 1
ATOM 687 O O . LEU A 1 100 ? -8.393 2.742 25.287 1.00 95.19 100 LEU A O 1
ATOM 691 N N . ALA A 1 101 ? -8.773 1.910 27.339 1.00 94.94 101 ALA A N 1
ATOM 692 C CA . ALA A 1 101 ? -7.386 1.531 27.581 1.00 94.94 101 ALA A CA 1
ATOM 693 C C . ALA A 1 101 ? -6.908 0.479 26.567 1.00 94.94 101 ALA A C 1
ATOM 695 O O . ALA A 1 101 ? -5.872 0.672 25.933 1.00 94.94 101 ALA A O 1
ATOM 696 N N . LYS A 1 102 ? -7.695 -0.582 26.338 1.00 94.25 102 LYS A N 1
ATOM 697 C CA . LYS A 1 102 ? -7.358 -1.630 25.359 1.00 94.25 102 LYS A CA 1
ATOM 698 C C . LYS A 1 102 ? -7.251 -1.089 23.928 1.00 94.25 102 LYS A C 1
ATOM 700 O O . LYS A 1 102 ? -6.329 -1.469 23.211 1.00 94.25 102 LYS A O 1
ATOM 705 N N . LEU A 1 103 ? -8.145 -0.186 23.518 1.00 94.19 103 LEU A N 1
ATOM 706 C CA . LEU A 1 103 ? -8.117 0.421 22.180 1.00 94.19 103 LEU A CA 1
ATOM 707 C C . LEU A 1 103 ? -6.909 1.348 21.975 1.00 94.19 103 LEU A C 1
ATOM 709 O O . LEU A 1 103 ? -6.328 1.357 20.890 1.00 94.19 103 LEU A O 1
ATOM 713 N N . ARG A 1 104 ? -6.489 2.089 23.010 1.00 94.19 104 ARG A N 1
ATOM 714 C CA . ARG A 1 104 ? -5.246 2.880 22.975 1.00 94.19 104 ARG A CA 1
ATOM 715 C C . ARG A 1 104 ? -4.010 1.990 22.879 1.00 94.19 104 ARG A C 1
ATOM 717 O O . ARG A 1 104 ? -3.150 2.239 22.044 1.00 94.19 104 ARG A O 1
ATOM 724 N N . THR A 1 105 ? -3.945 0.912 23.665 1.00 91.38 105 THR A N 1
ATOM 725 C CA . THR A 1 105 ? -2.845 -0.067 23.584 1.00 91.38 105 THR A CA 1
ATOM 726 C C . THR A 1 105 ? -2.763 -0.737 22.211 1.00 91.38 105 THR A C 1
ATOM 728 O O . THR A 1 105 ? -1.666 -0.990 21.723 1.00 91.38 105 THR A O 1
ATOM 731 N N . ALA A 1 106 ? -3.903 -0.986 21.559 1.00 92.06 106 ALA A N 1
ATOM 732 C CA . ALA A 1 106 ? -3.950 -1.531 20.201 1.00 92.06 106 ALA A CA 1
ATOM 733 C C . ALA A 1 106 ? -3.594 -0.505 19.100 1.00 92.06 106 ALA A C 1
ATOM 735 O O . ALA A 1 106 ? -3.535 -0.869 17.925 1.00 92.06 106 ALA A O 1
ATOM 736 N N . GLY A 1 107 ? -3.375 0.769 19.453 1.00 92.19 107 GLY A N 1
ATOM 737 C CA . GLY A 1 107 ? -3.089 1.843 18.498 1.00 92.19 107 GLY A CA 1
ATOM 738 C C . GLY A 1 107 ? -4.299 2.272 17.661 1.00 92.19 107 GLY A C 1
ATOM 739 O O . GLY A 1 107 ? -4.127 2.881 16.609 1.00 92.19 107 GLY A O 1
ATOM 740 N N . ILE A 1 108 ? -5.518 1.942 18.102 1.00 94.12 108 ILE A N 1
ATOM 741 C CA . ILE A 1 108 ? -6.773 2.321 17.430 1.00 94.12 108 ILE A CA 1
ATOM 742 C C . ILE A 1 108 ? -7.164 3.756 17.803 1.00 94.12 108 ILE A C 1
ATOM 744 O O . ILE A 1 108 ? -7.697 4.496 16.979 1.00 94.12 108 ILE A O 1
ATOM 748 N N . LEU A 1 109 ? -6.891 4.149 19.049 1.00 94.25 109 LEU A N 1
ATOM 749 C CA . LEU A 1 109 ? -7.104 5.499 19.563 1.00 94.25 109 LEU A CA 1
ATOM 750 C C . LEU A 1 109 ? -5.766 6.124 19.952 1.00 94.25 109 LEU A C 1
ATOM 752 O O . LEU A 1 109 ? -4.874 5.431 20.441 1.00 94.25 109 LEU A O 1
ATOM 756 N N . ALA A 1 110 ? -5.658 7.442 19.793 1.00 89.81 110 ALA A N 1
ATOM 757 C CA . ALA A 1 110 ? -4.517 8.191 20.303 1.00 89.81 110 ALA A CA 1
ATOM 758 C C .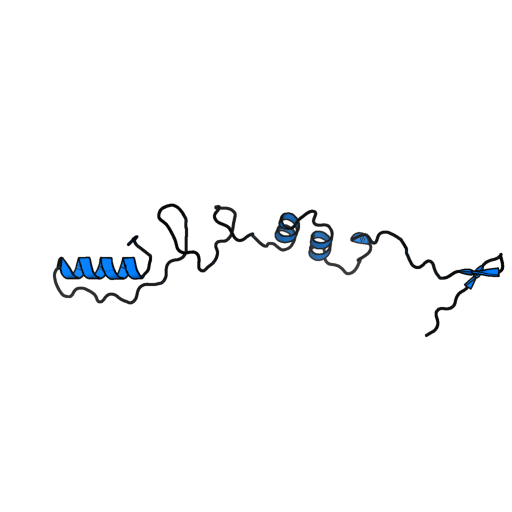 ALA A 1 110 ? -4.430 8.090 21.840 1.00 89.81 110 ALA A C 1
ATOM 760 O O . ALA A 1 110 ? -5.456 8.073 22.538 1.00 89.81 110 ALA A O 1
ATOM 761 N N . THR A 1 111 ? -3.197 8.010 22.342 1.00 82.75 111 THR A N 1
ATOM 762 C CA . THR A 1 111 ? -2.862 8.077 23.772 1.00 82.75 111 THR A CA 1
ATOM 763 C C . THR A 1 111 ? -2.842 9.506 24.266 1.00 82.75 111 THR A C 1
ATOM 765 O O . THR A 1 111 ? -2.173 10.324 23.594 1.00 82.75 111 THR A O 1
#

Radius of gyration: 31.73 Å; chains: 1; bounding box: 74×36×82 Å

Secondary structure (DSSP, 8-state):
----PEE-TTS-EEPP----SPPPGGG-TTS-HHHHHHHT-SSHHHHHHHTT---BSSSTTSBPPTTPPP-SSS--PPPPPPPPPPPSSSPPHHHHHHHHHHHHHTTSS--